Protein AF-A0A430R258-F1 (afdb_monomer_lite)

Organism: Thermus scotoductus (NCBI:txid37636)

Foldseek 3Di:
DDDDPPPPDPPDDPCPDPVNLLLQFDAAQVSHGFAFDDPVVLCVFLVQQVPDVLNQVLCVVVVQHNVNCVLQSWGFDDDPQKHRWTWTFDAGPVRTGGPWTKTADRPPGMPRDPDGIDTDGDDRDDDDDDDD

Radius of gyration: 19.94 Å; chains: 1; bounding box: 52×54×46 Å

Secondary structure (DSSP, 8-state):
-------------TT--HHHHHHHS-B-TTSPBPPBPPHHHHHHHHHHHHT-HHHHHHHHTTT--HHHHHHTT-EEE--SS-BSEEEEEEEPTTSPEEEEEEEE--TTT-BS-SSSEEESS-------PPP-

Sequence (132 aa):
MLGSSGTQEPGADPFDNPRFRDLLLPKGEDGTPLAPASEEVLKRLTSRLLRTPEAMGYLEGRGLDARAARRFYLGLEDTARATAALAYPVIGPDGIPVRRHLYYEVPGLTRDAPGKGWGKGRPTSYWAIPPF

pLDDT: mean 84.04, std 17.34, range [36.84, 98.38]

Structure (mmCIF, N/CA/C/O backbone):
data_AF-A0A430R258-F1
#
_entry.id   AF-A0A430R258-F1
#
loop_
_atom_site.group_PDB
_atom_site.id
_atom_site.type_symbol
_atom_site.label_atom_id
_atom_site.label_alt_id
_atom_site.label_comp_id
_atom_site.label_asym_id
_atom_site.label_entity_id
_atom_site.label_seq_id
_atom_site.pdbx_PDB_ins_code
_atom_site.Cartn_x
_atom_site.Cartn_y
_atom_site.Cartn_z
_atom_site.occupancy
_atom_site.B_iso_or_equiv
_atom_site.auth_seq_id
_atom_site.auth_comp_id
_atom_site.auth_asym_id
_atom_site.auth_atom_id
_atom_site.pdbx_PDB_model_num
ATOM 1 N N . MET A 1 1 ? 37.752 -41.033 -30.690 1.00 40.56 1 MET A N 1
ATOM 2 C CA . MET A 1 1 ? 37.020 -39.892 -31.276 1.00 40.56 1 MET A CA 1
ATOM 3 C C . MET A 1 1 ? 36.453 -39.081 -30.126 1.00 40.56 1 MET A C 1
ATOM 5 O O . MET A 1 1 ? 35.688 -39.631 -29.346 1.00 40.56 1 MET A O 1
ATOM 9 N N . LEU A 1 2 ? 36.921 -37.846 -29.954 1.00 40.50 2 LEU A N 1
ATOM 10 C CA . LEU A 1 2 ? 36.466 -36.920 -28.915 1.00 40.50 2 LEU A CA 1
ATOM 11 C C . LEU A 1 2 ? 35.163 -36.267 -29.393 1.00 40.50 2 LEU A C 1
ATOM 13 O O . LEU A 1 2 ? 35.152 -35.646 -30.453 1.00 40.50 2 LEU A O 1
ATOM 17 N N . GLY A 1 3 ? 34.070 -36.458 -28.652 1.00 39.97 3 GLY A N 1
ATOM 18 C CA . GLY A 1 3 ? 32.804 -35.771 -28.898 1.00 39.97 3 GLY A CA 1
ATOM 19 C C . GLY A 1 3 ? 32.869 -34.356 -28.334 1.00 39.97 3 GLY A C 1
ATOM 20 O O . GLY A 1 3 ? 33.099 -34.183 -27.139 1.00 39.97 3 GLY A O 1
ATOM 21 N N . SER A 1 4 ? 32.706 -33.357 -29.197 1.00 44.22 4 SER A N 1
ATOM 22 C CA . SER A 1 4 ? 32.644 -31.948 -28.818 1.00 44.22 4 SER A CA 1
ATOM 23 C C . SER A 1 4 ? 31.430 -31.677 -27.930 1.00 44.22 4 SER A C 1
ATOM 25 O O . SER A 1 4 ? 30.291 -31.765 -28.387 1.00 44.22 4 SER A O 1
ATOM 27 N N . SER A 1 5 ? 31.673 -31.298 -26.676 1.00 47.84 5 SER A N 1
ATOM 28 C CA . SER A 1 5 ? 30.686 -30.617 -25.840 1.00 47.84 5 SER A CA 1
ATOM 29 C C . SER A 1 5 ? 30.434 -29.232 -26.432 1.00 47.84 5 SER A C 1
ATOM 31 O O . SER A 1 5 ? 31.240 -28.321 -26.262 1.00 47.84 5 SER A O 1
ATOM 33 N N . GLY A 1 6 ? 29.344 -29.089 -27.184 1.00 45.47 6 GLY A N 1
ATOM 34 C CA . GLY A 1 6 ? 28.870 -27.790 -27.642 1.00 45.47 6 GLY A CA 1
ATOM 35 C C . GLY A 1 6 ? 28.381 -26.982 -26.447 1.00 45.47 6 GLY A C 1
ATOM 36 O O . GLY A 1 6 ? 27.323 -27.269 -25.894 1.00 45.47 6 GLY A O 1
ATOM 37 N N . THR A 1 7 ? 29.159 -25.988 -26.030 1.00 48.88 7 THR A N 1
ATOM 38 C CA . THR A 1 7 ? 28.712 -24.957 -25.097 1.00 48.88 7 THR A CA 1
ATOM 39 C C . THR A 1 7 ? 27.615 -24.164 -25.800 1.00 48.88 7 THR A C 1
ATOM 41 O O . THR A 1 7 ? 27.889 -23.399 -26.721 1.00 48.88 7 THR A O 1
ATOM 44 N N . GLN A 1 8 ? 26.358 -24.400 -25.431 1.00 48.34 8 GLN A N 1
ATOM 45 C CA . GLN A 1 8 ? 25.251 -23.564 -25.873 1.00 48.34 8 GLN A CA 1
ATOM 46 C C . GLN A 1 8 ? 25.442 -22.203 -25.199 1.00 48.34 8 GLN A C 1
ATOM 48 O O . GLN A 1 8 ? 25.270 -22.084 -23.986 1.00 48.34 8 GLN A O 1
ATOM 53 N N . GLU A 1 9 ? 25.888 -21.200 -25.956 1.00 52.41 9 GLU A N 1
ATOM 54 C CA . GLU A 1 9 ? 25.907 -19.829 -25.452 1.00 52.41 9 GLU A CA 1
ATOM 55 C C . GLU A 1 9 ? 24.483 -19.455 -25.017 1.00 52.41 9 GLU A C 1
ATOM 57 O O . GLU A 1 9 ? 23.529 -19.809 -25.723 1.00 52.41 9 GLU A O 1
ATOM 62 N N . PRO A 1 10 ? 24.298 -18.787 -23.864 1.00 57.53 10 PRO A N 1
ATOM 63 C CA . PRO A 1 10 ? 22.990 -18.273 -23.498 1.00 57.53 10 PRO A CA 1
ATOM 64 C C . PRO A 1 10 ? 22.556 -17.311 -24.605 1.00 57.53 10 PRO A C 1
ATOM 66 O O . PRO A 1 10 ? 23.138 -16.241 -24.779 1.00 57.53 10 PRO A O 1
ATOM 69 N N . GLY A 1 11 ? 21.573 -17.735 -25.402 1.00 56.59 11 GLY A N 1
ATOM 70 C CA . GLY A 1 11 ? 20.981 -16.899 -26.436 1.00 56.59 11 GLY A CA 1
ATOM 71 C C . GLY A 1 11 ? 20.527 -15.583 -25.814 1.00 56.59 11 GLY A C 1
ATOM 72 O O . GLY A 1 11 ? 20.034 -15.578 -24.685 1.00 56.59 11 GLY A O 1
ATOM 73 N N . ALA A 1 12 ? 20.741 -14.477 -26.531 1.00 64.19 12 ALA A N 1
ATOM 74 C CA . ALA A 1 12 ? 20.334 -13.150 -26.087 1.00 64.19 12 ALA A CA 1
ATOM 75 C C . ALA A 1 12 ? 18.894 -13.191 -25.554 1.00 64.19 12 ALA A C 1
ATOM 77 O O . ALA A 1 12 ? 18.010 -13.726 -26.228 1.00 64.19 12 ALA A O 1
ATOM 78 N N . ASP A 1 13 ? 18.683 -12.659 -24.347 1.00 64.38 13 ASP A N 1
ATOM 79 C CA . ASP A 1 13 ? 17.363 -12.611 -23.726 1.00 64.38 13 ASP A CA 1
ATOM 80 C C . ASP A 1 13 ? 16.399 -11.895 -24.693 1.00 64.38 13 ASP A C 1
ATOM 82 O O . ASP A 1 13 ? 16.605 -10.712 -24.984 1.00 64.38 13 ASP A O 1
ATOM 86 N N . PRO A 1 14 ? 15.361 -12.569 -25.228 1.00 58.94 14 PRO A N 1
ATOM 87 C CA . PRO A 1 14 ? 14.413 -11.944 -26.149 1.00 58.94 14 PRO A CA 1
ATOM 88 C C . PRO A 1 14 ? 13.643 -10.781 -25.498 1.00 58.94 14 PRO A C 1
ATOM 90 O O . PRO A 1 14 ? 13.036 -9.972 -26.206 1.00 58.94 14 PRO A O 1
ATOM 93 N N . PHE A 1 15 ? 13.691 -10.668 -24.165 1.00 59.12 15 PHE A N 1
ATOM 94 C CA . PHE A 1 15 ? 13.149 -9.563 -23.382 1.00 59.12 15 PHE A CA 1
ATOM 95 C C . PHE A 1 15 ? 14.150 -8.415 -23.165 1.00 59.12 15 PHE A C 1
ATOM 97 O O . PHE A 1 15 ? 13.743 -7.329 -22.742 1.00 59.12 15 PHE A O 1
ATOM 104 N N . ASP A 1 16 ? 15.425 -8.574 -23.541 1.00 66.75 16 ASP A N 1
ATOM 105 C CA . ASP A 1 16 ? 16.416 -7.492 -23.596 1.00 66.75 16 ASP A CA 1
ATOM 106 C C . ASP A 1 16 ? 16.269 -6.655 -24.882 1.00 66.75 16 ASP A C 1
ATOM 108 O O . ASP A 1 16 ? 17.203 -6.424 -25.650 1.00 66.75 16 ASP A O 1
ATOM 112 N N . ASN A 1 17 ? 15.045 -6.188 -25.137 1.00 66.06 17 ASN A N 1
ATOM 113 C CA . ASN A 1 17 ? 14.798 -5.143 -26.118 1.00 66.06 17 ASN A CA 1
ATOM 114 C C . ASN A 1 17 ? 14.606 -3.809 -25.381 1.00 66.06 17 ASN A C 1
ATOM 116 O O . ASN A 1 17 ? 13.706 -3.707 -24.536 1.00 66.06 17 ASN A O 1
ATOM 120 N N . PRO A 1 18 ? 15.350 -2.746 -25.737 1.00 69.56 18 PRO A N 1
ATOM 121 C CA . PRO A 1 18 ? 15.172 -1.418 -25.150 1.00 69.56 18 PRO A CA 1
ATOM 122 C C . PRO A 1 18 ? 13.722 -0.911 -25.201 1.00 69.56 18 PRO A C 1
ATOM 124 O O . PRO A 1 18 ? 13.260 -0.250 -24.272 1.00 69.56 18 PRO A O 1
ATOM 127 N N . ARG A 1 19 ? 12.969 -1.274 -26.250 1.00 66.62 19 ARG A N 1
ATOM 128 C CA . ARG A 1 19 ? 11.551 -0.920 -26.391 1.00 66.62 19 ARG A CA 1
ATOM 129 C C . ARG A 1 19 ? 10.667 -1.618 -25.356 1.00 66.62 19 ARG A C 1
ATOM 131 O O . ARG A 1 19 ? 9.717 -1.006 -24.881 1.00 66.62 19 ARG A O 1
ATOM 138 N N . PHE A 1 20 ? 10.953 -2.872 -25.003 1.00 70.88 20 PHE A N 1
ATOM 139 C CA . PHE A 1 20 ? 10.196 -3.584 -23.968 1.00 70.88 20 PHE A CA 1
ATOM 140 C C . PHE A 1 20 ? 10.538 -3.056 -22.577 1.00 70.88 20 PHE A C 1
ATOM 142 O O . PHE A 1 20 ? 9.632 -2.855 -21.774 1.00 70.88 20 PHE A O 1
ATOM 149 N N . ARG A 1 21 ? 11.809 -2.724 -22.319 1.00 70.81 21 ARG A N 1
ATOM 150 C CA . ARG A 1 21 ? 12.237 -2.121 -21.048 1.00 70.81 21 ARG A CA 1
ATOM 151 C C . ARG A 1 21 ? 11.484 -0.826 -20.738 1.00 70.81 21 ARG A C 1
ATOM 153 O O . ARG A 1 21 ? 10.976 -0.676 -19.633 1.00 70.81 21 ARG A O 1
ATOM 160 N N . ASP A 1 22 ? 11.331 0.064 -21.718 1.00 73.94 22 ASP A N 1
ATOM 161 C CA . ASP A 1 22 ? 10.589 1.322 -21.539 1.00 73.94 22 ASP A CA 1
ATOM 162 C C . ASP A 1 22 ? 9.078 1.119 -21.293 1.00 73.94 22 ASP A C 1
ATOM 164 O O . ASP A 1 22 ? 8.456 1.882 -20.551 1.00 73.94 22 ASP A O 1
ATOM 168 N N . LEU A 1 23 ? 8.477 0.073 -21.871 1.00 73.75 23 LEU A N 1
ATOM 169 C CA . LEU A 1 23 ? 7.062 -0.261 -21.651 1.00 73.75 23 LEU A CA 1
ATOM 170 C C . LEU A 1 23 ? 6.788 -0.807 -20.243 1.00 73.75 23 LEU A C 1
ATOM 172 O O . LEU A 1 23 ? 5.666 -0.688 -19.754 1.00 73.75 23 LEU A O 1
ATOM 176 N N . LEU A 1 24 ? 7.795 -1.401 -19.600 1.00 75.75 24 LEU A N 1
ATOM 177 C CA . LEU A 1 24 ? 7.674 -1.987 -18.264 1.00 75.75 24 LEU A CA 1
ATOM 178 C C . LEU A 1 24 ? 7.862 -0.963 -17.140 1.00 75.75 24 LEU A C 1
ATOM 180 O O . LEU A 1 24 ? 7.496 -1.240 -15.999 1.00 75.75 24 LEU A O 1
ATOM 184 N N . LEU A 1 25 ? 8.413 0.217 -17.437 1.00 80.25 25 LEU A N 1
ATOM 185 C CA . LEU A 1 25 ? 8.616 1.256 -16.434 1.00 80.25 25 LEU A CA 1
ATOM 186 C C . LEU A 1 25 ? 7.277 1.900 -16.048 1.00 80.25 25 LEU A C 1
ATOM 188 O O . LEU A 1 25 ? 6.569 2.425 -16.913 1.00 80.25 25 LEU A O 1
ATOM 192 N N . PRO A 1 26 ? 6.919 1.929 -14.751 1.00 83.69 26 PRO A N 1
ATOM 193 C CA . PRO A 1 26 ? 5.773 2.694 -14.291 1.00 83.69 26 PRO A CA 1
ATOM 194 C C . PRO A 1 26 ? 5.948 4.177 -14.630 1.00 83.69 26 PRO A C 1
ATOM 196 O O . PRO A 1 26 ? 6.923 4.805 -14.218 1.00 83.69 26 PRO A O 1
ATOM 199 N N . LYS A 1 27 ? 4.986 4.742 -15.362 1.00 85.31 27 LYS A N 1
ATOM 200 C CA . LYS A 1 27 ? 5.015 6.138 -15.813 1.00 85.31 27 LYS A CA 1
ATOM 201 C C . LYS A 1 27 ? 4.003 7.010 -15.073 1.00 85.31 27 LYS A C 1
ATOM 203 O O . LYS A 1 27 ? 2.954 6.531 -14.623 1.00 85.31 27 LYS A O 1
ATOM 208 N N . GLY A 1 28 ? 4.353 8.286 -14.933 1.00 82.25 28 GLY A N 1
ATOM 209 C CA . GLY A 1 28 ? 3.472 9.355 -14.478 1.00 82.25 28 GLY A CA 1
ATOM 210 C C . GLY A 1 28 ? 2.424 9.735 -15.527 1.00 82.25 28 GLY A C 1
ATOM 211 O O . GLY A 1 28 ? 2.326 9.133 -16.596 1.00 82.25 28 GLY A O 1
ATOM 212 N N . GLU A 1 29 ? 1.609 10.743 -15.220 1.00 81.12 29 GLU A N 1
ATOM 213 C CA . GLU A 1 29 ? 0.581 11.249 -16.149 1.00 81.12 29 GLU A CA 1
ATOM 214 C C . GLU A 1 29 ? 1.172 11.950 -17.378 1.00 81.12 29 GLU A C 1
ATOM 216 O O . GLU A 1 29 ? 0.564 11.939 -18.446 1.00 81.12 29 GLU A O 1
ATOM 221 N N . ASP A 1 30 ? 2.371 12.501 -17.228 1.00 83.75 30 ASP A N 1
ATOM 222 C CA . ASP A 1 30 ? 3.200 13.122 -18.262 1.00 83.75 30 ASP A CA 1
ATOM 223 C C . ASP A 1 30 ? 3.963 12.097 -19.125 1.00 83.75 30 ASP A C 1
ATOM 225 O O . ASP A 1 30 ? 4.669 12.473 -20.057 1.00 83.75 30 ASP A O 1
ATOM 229 N N . GLY A 1 31 ? 3.830 10.801 -18.826 1.00 80.50 31 GLY A N 1
ATOM 230 C CA . GLY A 1 31 ? 4.534 9.727 -19.521 1.00 80.50 31 GLY A CA 1
ATOM 231 C C . GLY A 1 31 ? 5.994 9.552 -19.099 1.00 80.50 31 GLY A C 1
ATOM 232 O O . GLY A 1 31 ? 6.669 8.684 -19.655 1.00 80.50 31 GLY A O 1
ATOM 233 N N . THR A 1 32 ? 6.487 10.315 -18.117 1.00 86.25 32 THR A N 1
ATOM 234 C CA . THR A 1 32 ? 7.860 10.161 -17.625 1.00 86.25 32 THR A CA 1
ATOM 235 C C . THR A 1 32 ? 7.962 8.979 -16.651 1.00 86.25 32 THR A C 1
ATOM 237 O O . THR A 1 32 ? 7.010 8.706 -15.909 1.00 86.25 32 THR A O 1
ATOM 240 N N . PRO A 1 33 ? 9.081 8.228 -16.645 1.00 86.69 33 PRO A N 1
ATOM 241 C CA . PRO A 1 33 ? 9.303 7.169 -15.667 1.00 86.69 33 PRO A CA 1
ATOM 242 C C . PRO A 1 33 ? 9.266 7.700 -14.233 1.00 86.69 33 PRO A C 1
ATOM 244 O O . PRO A 1 33 ? 9.857 8.732 -13.911 1.00 86.69 33 PRO A O 1
ATOM 247 N N . LEU A 1 34 ? 8.586 6.974 -13.351 1.00 89.12 34 LEU A N 1
ATOM 248 C CA . LEU A 1 34 ? 8.494 7.334 -11.944 1.00 89.12 34 LEU A CA 1
ATOM 249 C C . LEU A 1 34 ? 9.816 7.066 -11.224 1.00 89.12 34 LEU A C 1
ATOM 251 O O . LEU A 1 34 ? 10.408 5.997 -11.350 1.00 89.12 34 LEU A O 1
ATOM 255 N N . ALA A 1 35 ? 10.236 8.022 -10.399 1.00 91.38 35 ALA A N 1
ATOM 256 C CA . ALA A 1 35 ? 11.391 7.847 -9.529 1.00 91.38 35 ALA A CA 1
ATOM 257 C C . ALA A 1 35 ? 11.137 6.771 -8.446 1.00 91.38 35 ALA A C 1
ATOM 259 O O . ALA A 1 35 ? 9.978 6.556 -8.055 1.00 91.38 35 ALA A O 1
ATOM 260 N N . PRO A 1 36 ? 12.202 6.160 -7.895 1.00 93.12 36 PRO A N 1
ATOM 261 C CA . PRO A 1 36 ? 12.106 5.262 -6.747 1.00 93.12 36 PRO A CA 1
ATOM 262 C C . PRO A 1 36 ? 11.416 5.911 -5.543 1.00 93.12 36 PRO A C 1
ATOM 264 O O . PRO A 1 36 ? 11.578 7.108 -5.271 1.00 93.12 36 PRO A O 1
ATOM 267 N N . ALA A 1 37 ? 10.636 5.119 -4.810 1.00 93.69 37 ALA A N 1
ATOM 268 C CA . ALA A 1 37 ? 10.008 5.541 -3.568 1.00 93.69 37 ALA A CA 1
ATOM 269 C C . ALA A 1 37 ? 11.060 5.841 -2.493 1.00 93.69 37 ALA A C 1
ATOM 271 O O . ALA A 1 37 ? 12.096 5.188 -2.399 1.00 93.69 37 ALA A O 1
ATOM 272 N N . SER A 1 38 ? 10.772 6.825 -1.641 1.00 95.06 38 SER A N 1
ATOM 273 C CA . SER A 1 3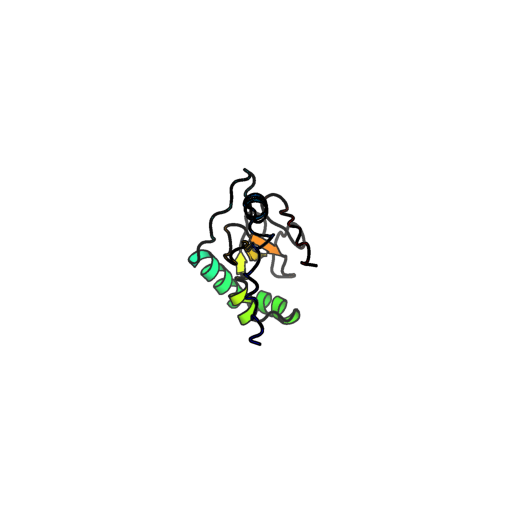8 ? 11.621 7.110 -0.484 1.00 95.06 38 SER A CA 1
ATOM 274 C C . SER A 1 38 ? 11.493 5.990 0.546 1.00 95.06 38 SER A C 1
ATOM 276 O O . SER A 1 38 ? 10.391 5.716 1.027 1.00 95.06 38 SER A O 1
ATOM 278 N N . GLU A 1 39 ? 12.620 5.388 0.927 1.00 94.81 39 GLU A N 1
ATOM 279 C CA . GLU A 1 39 ? 12.662 4.323 1.934 1.00 94.81 39 GLU A CA 1
ATOM 280 C C . GLU A 1 39 ? 12.078 4.778 3.280 1.00 94.81 39 GLU A C 1
ATOM 282 O O . GLU A 1 39 ? 11.343 4.032 3.923 1.00 94.81 39 GLU A O 1
ATOM 287 N N . GLU A 1 40 ? 12.337 6.025 3.675 1.00 96.56 40 GLU A N 1
ATOM 288 C CA . GLU A 1 40 ? 11.804 6.607 4.909 1.00 96.56 40 GLU A CA 1
ATOM 289 C C . GLU A 1 40 ? 10.274 6.703 4.880 1.00 96.56 40 GLU A C 1
ATOM 291 O O . GLU A 1 40 ? 9.591 6.347 5.843 1.00 96.56 40 GLU A O 1
ATOM 296 N N . VAL A 1 41 ? 9.712 7.114 3.738 1.00 95.44 41 VAL A N 1
ATOM 297 C CA . VAL A 1 41 ? 8.257 7.156 3.553 1.00 95.44 41 VAL A CA 1
ATOM 298 C C . VAL A 1 41 ? 7.672 5.751 3.649 1.00 95.44 41 VAL A C 1
ATOM 300 O O . VAL A 1 41 ? 6.714 5.556 4.396 1.00 95.44 41 VAL A O 1
ATOM 303 N N . LEU A 1 42 ? 8.262 4.767 2.963 1.00 96.50 42 LEU A N 1
ATOM 304 C CA . LEU A 1 42 ? 7.801 3.378 3.021 1.00 96.50 42 LEU A CA 1
ATOM 305 C C . LEU A 1 42 ? 7.855 2.836 4.453 1.00 96.50 42 LEU A C 1
ATOM 307 O O . LEU A 1 42 ? 6.861 2.317 4.953 1.00 96.50 42 LEU A O 1
ATOM 311 N N . LYS A 1 43 ? 8.974 3.028 5.162 1.00 97.00 43 LYS A N 1
ATOM 312 C CA . LYS A 1 43 ? 9.127 2.610 6.563 1.00 97.00 43 LYS A CA 1
ATOM 313 C C . LYS A 1 43 ? 8.072 3.234 7.463 1.00 97.00 43 LYS A C 1
ATOM 315 O O . LYS A 1 43 ? 7.503 2.530 8.300 1.00 97.00 43 LYS A O 1
ATOM 320 N N . ARG A 1 44 ? 7.782 4.524 7.290 1.00 97.88 44 ARG A N 1
ATOM 321 C CA . ARG A 1 44 ? 6.747 5.231 8.051 1.00 97.88 44 ARG A CA 1
ATOM 322 C C . ARG A 1 44 ? 5.360 4.636 7.802 1.00 97.88 44 ARG A C 1
ATOM 324 O O . ARG A 1 44 ? 4.646 4.362 8.766 1.00 97.88 44 ARG A O 1
ATOM 331 N N . LEU A 1 45 ? 4.983 4.422 6.540 1.00 98.06 45 LEU A N 1
ATOM 332 C CA . LEU A 1 45 ? 3.674 3.864 6.176 1.00 98.06 45 LEU A CA 1
ATOM 333 C C . LEU A 1 45 ? 3.515 2.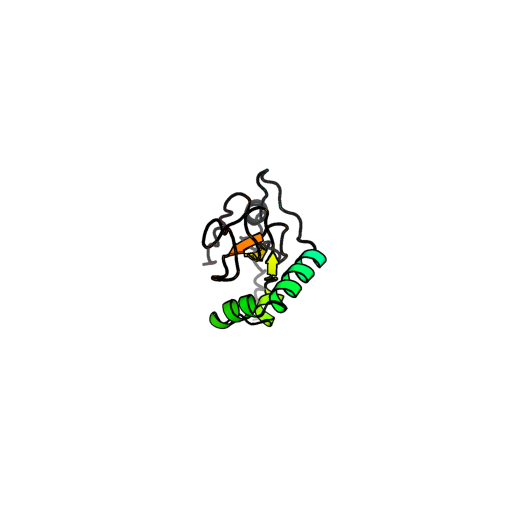422 6.683 1.00 98.06 45 LEU A C 1
ATOM 335 O O . LEU A 1 45 ? 2.495 2.102 7.296 1.00 98.06 45 LEU A O 1
ATOM 339 N N . THR A 1 46 ? 4.539 1.582 6.509 1.00 98.12 46 THR A N 1
ATOM 340 C CA . THR A 1 46 ? 4.561 0.203 7.019 1.00 98.12 46 THR A CA 1
ATOM 341 C C . THR A 1 46 ? 4.495 0.175 8.540 1.00 98.12 46 THR A C 1
ATOM 343 O O . THR A 1 46 ? 3.731 -0.589 9.122 1.00 98.12 46 THR A O 1
ATOM 346 N N . SER A 1 47 ? 5.251 1.039 9.219 1.00 98.12 47 SER A N 1
ATOM 347 C CA . SER A 1 47 ? 5.222 1.123 10.683 1.00 98.12 47 SER A CA 1
ATOM 348 C C . SER A 1 47 ? 3.856 1.553 11.204 1.00 98.12 47 SER A C 1
ATOM 350 O O . SER A 1 47 ? 3.425 1.053 12.240 1.00 98.12 47 SER A O 1
ATOM 352 N N . ARG A 1 48 ? 3.164 2.454 10.495 1.00 98.38 48 ARG A N 1
ATOM 353 C CA . ARG A 1 48 ? 1.784 2.825 10.821 1.00 98.38 48 ARG A CA 1
ATOM 354 C C . ARG A 1 48 ? 0.852 1.623 10.686 1.00 98.38 48 ARG A C 1
ATOM 356 O O . ARG A 1 48 ? 0.146 1.335 11.641 1.00 98.38 48 ARG A O 1
ATOM 363 N N . LEU A 1 49 ? 0.906 0.898 9.566 1.00 98.31 49 LEU A N 1
ATOM 364 C CA . LEU A 1 49 ? 0.105 -0.314 9.351 1.00 98.31 49 LEU A CA 1
ATOM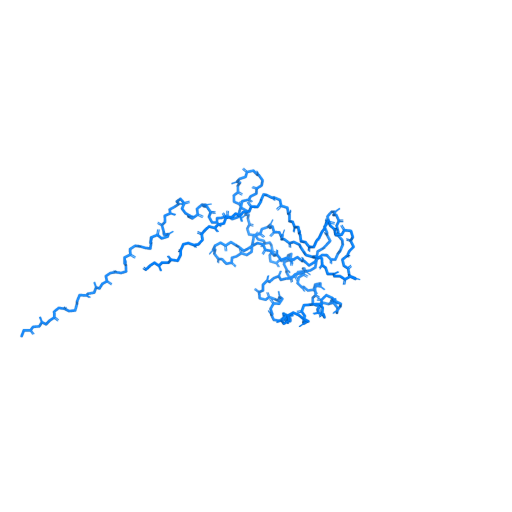 365 C C . LEU A 1 49 ? 0.300 -1.339 10.476 1.00 98.31 49 LEU A C 1
ATOM 367 O O . LEU A 1 49 ? -0.670 -1.773 11.085 1.00 98.31 49 LEU A O 1
ATOM 371 N N . LEU A 1 50 ? 1.552 -1.669 10.801 1.00 98.19 50 LEU A N 1
ATOM 372 C CA . LEU A 1 50 ? 1.882 -2.666 11.826 1.00 98.19 50 LEU A CA 1
ATOM 373 C C . LEU A 1 50 ? 1.441 -2.268 13.244 1.00 98.19 50 LEU A C 1
ATOM 375 O O . LEU A 1 50 ? 1.368 -3.123 14.122 1.00 98.19 50 LEU A O 1
ATOM 379 N N . ARG A 1 51 ? 1.183 -0.978 13.487 1.00 98.25 51 ARG A N 1
ATOM 380 C CA . ARG A 1 51 ? 0.704 -0.443 14.770 1.00 98.25 51 ARG A CA 1
ATOM 381 C C . ARG A 1 51 ? -0.813 -0.252 14.812 1.00 98.25 51 ARG A C 1
ATOM 383 O O . ARG A 1 51 ? -1.310 0.242 15.818 1.00 98.25 51 ARG A O 1
ATOM 390 N N . THR A 1 52 ? -1.537 -0.610 13.753 1.00 98.38 52 THR A N 1
ATOM 391 C CA . THR A 1 52 ? -2.999 -0.503 13.673 1.00 98.38 52 THR A CA 1
ATOM 392 C C . THR A 1 52 ? -3.607 -1.909 13.660 1.00 98.38 52 THR A C 1
ATOM 394 O O . THR A 1 52 ? -3.652 -2.53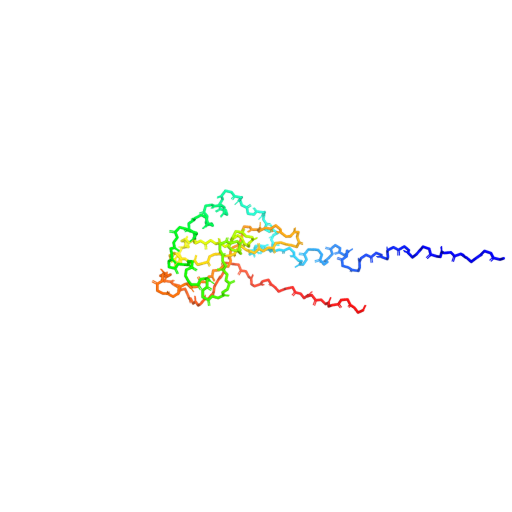9 12.598 1.00 98.38 52 THR A O 1
ATOM 397 N N . PRO A 1 53 ? -4.058 -2.431 14.819 1.00 97.62 5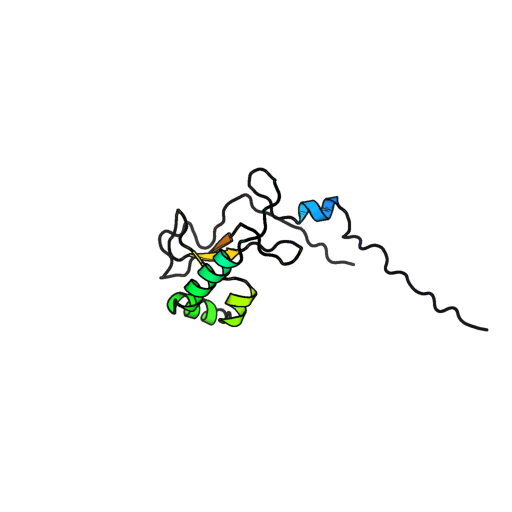3 PRO A N 1
ATOM 398 C CA . PRO A 1 53 ? -4.558 -3.799 14.943 1.00 97.62 53 PRO A CA 1
ATOM 399 C C . PRO A 1 53 ? -5.721 -4.117 14.004 1.00 97.62 53 PRO A C 1
ATOM 401 O O . PRO A 1 53 ? -5.781 -5.214 13.466 1.00 97.62 53 PRO A O 1
ATOM 404 N N . GLU A 1 54 ? -6.613 -3.162 13.752 1.00 97.69 54 GLU A N 1
ATOM 405 C CA . GLU A 1 54 ? -7.767 -3.330 12.866 1.00 97.69 54 GLU A CA 1
ATOM 406 C C . GLU A 1 54 ? -7.328 -3.600 11.421 1.00 97.69 54 GLU A C 1
ATOM 408 O O . GLU A 1 54 ? -7.871 -4.473 10.743 1.00 97.69 54 GLU A O 1
ATOM 413 N N . ALA A 1 55 ? -6.298 -2.887 10.959 1.00 97.50 55 ALA A N 1
ATOM 414 C CA . ALA A 1 55 ? -5.729 -3.087 9.632 1.00 97.50 55 ALA A CA 1
ATOM 415 C C . ALA A 1 55 ? -4.966 -4.411 9.537 1.00 97.50 55 ALA A C 1
ATOM 417 O O . ALA A 1 55 ? -5.088 -5.121 8.539 1.00 97.50 55 ALA A O 1
ATOM 418 N N . MET A 1 56 ? -4.209 -4.767 10.578 1.00 98.19 56 MET A N 1
ATOM 419 C CA . MET A 1 56 ? -3.507 -6.049 10.622 1.00 98.19 56 MET A CA 1
ATOM 420 C C . MET A 1 56 ? -4.477 -7.227 10.680 1.00 98.19 56 MET A C 1
ATOM 422 O O . MET A 1 56 ? -4.324 -8.152 9.893 1.00 98.19 56 MET A O 1
ATOM 426 N N . GLY A 1 57 ? -5.533 -7.158 11.491 1.00 98.00 57 GLY A N 1
ATOM 427 C CA . GLY A 1 57 ? -6.568 -8.192 11.539 1.00 98.00 57 GLY A CA 1
ATOM 428 C C . GLY A 1 57 ? -7.272 -8.374 10.191 1.00 98.00 57 GLY A C 1
ATOM 429 O O . GLY A 1 57 ? -7.553 -9.498 9.772 1.00 98.00 57 GLY A O 1
ATOM 430 N N . TYR A 1 58 ? -7.486 -7.283 9.450 1.00 97.06 58 TYR A N 1
ATOM 431 C CA . TYR A 1 58 ? -8.008 -7.350 8.085 1.00 97.06 58 TYR A CA 1
ATOM 432 C C . TYR A 1 58 ? -7.071 -8.089 7.111 1.00 97.06 58 TYR A C 1
ATOM 434 O O . TYR A 1 58 ? -7.547 -8.845 6.254 1.00 97.06 58 TYR A O 1
ATOM 442 N N . LEU A 1 59 ? -5.756 -7.873 7.219 1.00 97.06 59 LEU A N 1
ATOM 443 C CA . LEU A 1 59 ? -4.743 -8.542 6.396 1.00 97.06 59 LEU A CA 1
ATOM 444 C C . LEU A 1 59 ? -4.552 -10.010 6.795 1.00 97.06 59 LEU A C 1
ATOM 446 O O . LEU A 1 59 ? -4.517 -10.884 5.928 1.00 97.06 59 LEU A O 1
ATOM 450 N N . GLU A 1 60 ? -4.511 -10.299 8.091 1.00 97.38 60 GLU A N 1
ATOM 451 C CA . GLU A 1 60 ? -4.353 -11.651 8.629 1.00 97.38 60 GLU A CA 1
ATOM 452 C C . GLU A 1 60 ? -5.530 -12.546 8.239 1.00 97.38 60 GLU A C 1
ATOM 454 O O . GLU A 1 60 ? -5.322 -13.682 7.812 1.00 97.38 60 GLU A O 1
ATOM 459 N N . GLY A 1 61 ? -6.756 -12.008 8.230 1.00 96.88 61 GLY A N 1
ATOM 460 C CA . GLY A 1 61 ? -7.934 -12.697 7.690 1.00 96.88 61 GLY A CA 1
ATOM 461 C C . GLY A 1 61 ? -7.832 -13.065 6.200 1.00 96.88 61 GLY A C 1
ATOM 462 O O . GLY A 1 61 ? -8.665 -13.815 5.695 1.00 96.88 61 GLY A O 1
ATOM 463 N N . ARG A 1 62 ? -6.819 -12.557 5.485 1.00 95.12 62 ARG A N 1
ATOM 464 C CA . ARG A 1 62 ? -6.483 -12.872 4.082 1.00 95.12 62 ARG A CA 1
ATOM 465 C C . ARG A 1 62 ? -5.164 -13.636 3.939 1.00 95.12 62 ARG A C 1
ATOM 467 O O . ARG A 1 62 ? -4.677 -13.794 2.823 1.00 95.12 62 ARG A O 1
ATOM 474 N N . GLY A 1 63 ? -4.579 -14.096 5.044 1.00 96.50 63 GLY A N 1
ATOM 475 C CA . GLY A 1 63 ? -3.298 -14.802 5.050 1.00 96.50 63 GLY A CA 1
ATOM 476 C C . GLY A 1 63 ? -2.080 -13.897 4.846 1.00 96.50 63 GLY A C 1
ATOM 477 O O . GLY A 1 63 ? -1.011 -14.389 4.493 1.00 96.50 63 GLY A O 1
ATOM 478 N N . LEU A 1 64 ? -2.224 -12.583 5.045 1.00 96.62 64 LEU A N 1
ATOM 479 C CA . LEU A 1 64 ? -1.126 -11.622 4.962 1.00 96.62 64 LEU A CA 1
ATOM 480 C C . LEU A 1 64 ? -0.702 -11.210 6.372 1.00 96.62 64 LEU A C 1
ATOM 482 O O . LEU A 1 64 ? -1.400 -10.464 7.051 1.00 96.62 64 LEU A O 1
ATOM 486 N N . ASP A 1 65 ? 0.456 -11.699 6.802 1.00 97.25 65 ASP A N 1
ATOM 487 C CA . ASP A 1 65 ? 1.028 -11.399 8.112 1.00 97.25 65 ASP A CA 1
ATOM 488 C C . ASP A 1 65 ? 1.955 -10.164 8.080 1.00 97.25 65 ASP A C 1
ATOM 490 O O . ASP A 1 65 ? 2.206 -9.535 7.045 1.00 97.25 65 ASP A O 1
ATOM 494 N N . ALA A 1 66 ? 2.526 -9.819 9.237 1.00 97.25 66 ALA A N 1
ATOM 495 C CA . ALA A 1 66 ? 3.480 -8.717 9.355 1.00 97.25 66 ALA A CA 1
ATOM 496 C C . ALA A 1 66 ? 4.730 -8.892 8.468 1.00 97.25 66 ALA A C 1
ATOM 498 O O . ALA A 1 66 ? 5.337 -7.902 8.044 1.00 97.25 66 ALA A O 1
ATOM 499 N N . ARG A 1 67 ? 5.135 -10.135 8.174 1.00 97.62 67 ARG A N 1
ATOM 500 C CA . ARG A 1 67 ? 6.262 -10.419 7.280 1.00 97.62 67 ARG A CA 1
ATOM 501 C C . ARG A 1 67 ? 5.892 -10.074 5.841 1.00 97.62 67 ARG A C 1
ATOM 503 O O . ARG A 1 67 ? 6.693 -9.426 5.167 1.00 97.62 67 ARG A O 1
ATOM 510 N N . ALA A 1 68 ? 4.700 -10.454 5.386 1.00 96.00 68 ALA A N 1
ATOM 511 C CA . ALA A 1 68 ? 4.176 -10.085 4.077 1.00 96.00 68 ALA A CA 1
ATOM 512 C C . ALA A 1 68 ? 4.041 -8.562 3.948 1.00 96.00 68 ALA A C 1
ATOM 514 O O . ALA A 1 68 ? 4.531 -7.992 2.974 1.00 96.00 68 ALA A O 1
ATOM 515 N N . ALA A 1 69 ? 3.489 -7.893 4.967 1.00 96.38 69 ALA A N 1
ATOM 516 C CA . ALA A 1 69 ? 3.363 -6.437 4.984 1.00 96.38 69 ALA A CA 1
ATOM 517 C C . ALA A 1 69 ? 4.715 -5.733 4.795 1.00 96.38 69 ALA A C 1
ATOM 519 O O . ALA A 1 69 ? 4.841 -4.838 3.964 1.00 96.38 69 ALA A O 1
ATOM 520 N N . ARG A 1 70 ? 5.761 -6.183 5.499 1.00 96.38 70 ARG A N 1
ATOM 521 C CA . ARG A 1 70 ? 7.120 -5.641 5.338 1.00 96.38 70 ARG A CA 1
ATOM 522 C C . ARG A 1 70 ? 7.722 -5.965 3.974 1.00 96.38 70 ARG A C 1
ATOM 524 O O . ARG A 1 70 ? 8.309 -5.084 3.358 1.00 96.38 70 ARG A O 1
ATOM 531 N N . ARG A 1 71 ? 7.582 -7.212 3.511 1.00 94.25 71 ARG A N 1
ATOM 532 C CA . ARG A 1 71 ? 8.163 -7.686 2.244 1.00 94.25 71 ARG A CA 1
ATOM 533 C C . ARG A 1 71 ? 7.608 -6.938 1.035 1.00 94.25 71 ARG A C 1
ATOM 535 O O . ARG A 1 71 ? 8.354 -6.673 0.103 1.00 94.25 71 ARG A O 1
ATOM 542 N N . PHE A 1 72 ? 6.317 -6.625 1.058 1.00 93.88 72 PHE A N 1
ATOM 543 C CA . PHE A 1 72 ? 5.626 -5.937 -0.032 1.00 93.88 72 PHE A CA 1
ATOM 544 C C . PHE A 1 72 ? 5.407 -4.446 0.236 1.00 93.88 72 PHE A C 1
ATOM 546 O O . PHE A 1 72 ? 4.677 -3.798 -0.508 1.00 93.88 72 PHE A O 1
ATOM 553 N N . TYR A 1 73 ? 6.045 -3.897 1.276 1.00 96.44 73 TYR A N 1
ATOM 554 C CA . TYR A 1 73 ? 5.952 -2.481 1.640 1.00 96.44 73 TYR A CA 1
ATOM 555 C C . TYR A 1 73 ? 4.503 -1.987 1.798 1.00 96.44 73 TYR A C 1
ATOM 557 O O . TYR A 1 73 ? 4.182 -0.853 1.441 1.00 96.44 73 TYR A O 1
ATOM 565 N N . LEU A 1 74 ? 3.619 -2.849 2.312 1.00 97.69 74 LEU A N 1
ATOM 566 C CA . LEU A 1 74 ? 2.243 -2.472 2.611 1.00 97.69 74 LEU A CA 1
ATOM 567 C C . LEU A 1 74 ? 2.241 -1.445 3.741 1.00 97.69 74 LEU A C 1
ATOM 569 O O . LEU A 1 74 ? 2.987 -1.576 4.712 1.00 97.69 74 LEU A O 1
ATOM 573 N N . GLY A 1 75 ? 1.363 -0.455 3.644 1.00 97.88 75 GLY A N 1
ATOM 574 C CA . GLY A 1 75 ? 1.272 0.615 4.624 1.00 97.88 75 GLY A CA 1
ATOM 575 C C . GLY A 1 75 ? -0.138 1.161 4.796 1.00 97.88 75 GLY A C 1
ATOM 576 O O . GLY A 1 75 ? -1.069 0.748 4.113 1.00 97.88 75 GLY A O 1
ATOM 577 N N . LEU A 1 76 ? -0.290 2.113 5.714 1.00 97.94 76 LEU A N 1
ATOM 578 C CA . LEU A 1 76 ? -1.501 2.927 5.832 1.00 97.94 76 LEU A CA 1
ATOM 579 C C . LEU A 1 76 ? -1.181 4.374 5.487 1.00 97.94 76 LEU A C 1
ATOM 581 O O . LEU A 1 76 ? -0.266 4.959 6.071 1.00 97.94 76 LEU A O 1
ATOM 585 N N . GLU A 1 77 ? -1.954 4.961 4.582 1.00 97.12 77 GLU A N 1
ATOM 586 C CA . GLU A 1 77 ? -1.780 6.346 4.150 1.00 97.12 77 GLU A CA 1
ATOM 587 C C . GLU A 1 77 ? -3.088 7.136 4.269 1.00 97.12 77 GLU A C 1
ATOM 589 O O . GLU A 1 77 ? -4.178 6.616 4.022 1.00 97.12 77 GLU A O 1
ATOM 594 N N . ASP A 1 78 ? -2.962 8.415 4.629 1.00 96.62 78 ASP A N 1
ATOM 595 C CA . ASP A 1 78 ? -4.033 9.389 4.443 1.00 96.62 78 ASP A CA 1
ATOM 596 C C . ASP A 1 78 ? -3.801 10.082 3.104 1.00 96.62 78 ASP A C 1
ATOM 598 O O . ASP A 1 78 ? -2.763 10.699 2.859 1.00 96.62 78 ASP A O 1
ATOM 602 N N . THR A 1 79 ? -4.770 9.944 2.215 1.00 93.12 79 THR A N 1
ATOM 603 C CA . THR A 1 79 ? -4.757 10.578 0.902 1.00 93.12 79 THR A CA 1
ATOM 604 C C . THR A 1 79 ? -5.559 11.876 0.952 1.00 93.12 79 THR A C 1
ATOM 606 O O . THR A 1 79 ? -6.257 12.162 1.918 1.00 93.12 79 THR A O 1
ATOM 609 N N . ALA A 1 80 ? -5.543 12.645 -0.137 1.00 90.69 80 ALA A N 1
ATOM 610 C CA . ALA A 1 80 ? -6.399 13.827 -0.254 1.00 90.69 80 ALA A CA 1
ATOM 611 C C . ALA A 1 80 ? -7.909 13.509 -0.201 1.00 90.69 80 ALA A C 1
ATOM 613 O O . ALA A 1 80 ? -8.707 14.426 -0.058 1.00 90.69 80 ALA A O 1
ATOM 614 N N . ARG A 1 81 ? -8.303 12.240 -0.389 1.00 88.62 81 ARG A N 1
ATOM 615 C CA . ARG A 1 81 ? -9.711 11.826 -0.492 1.00 88.62 81 ARG A CA 1
ATOM 616 C C . ARG A 1 81 ? -10.166 10.882 0.611 1.00 88.62 81 ARG A C 1
ATOM 618 O O . ARG A 1 81 ? -11.350 10.848 0.876 1.00 88.62 81 ARG A O 1
ATOM 625 N N . ALA A 1 82 ? -9.251 10.122 1.206 1.00 95.12 82 ALA A N 1
ATOM 626 C CA . ALA A 1 82 ? -9.571 9.044 2.131 1.00 95.12 82 ALA A CA 1
ATOM 627 C C . ALA A 1 82 ? -8.535 8.951 3.249 1.00 95.12 82 ALA A C 1
ATOM 629 O O . ALA A 1 82 ? -7.346 9.176 3.007 1.00 95.12 82 ALA A O 1
ATOM 630 N N . THR A 1 83 ? -8.979 8.559 4.441 1.00 96.88 83 THR A N 1
ATOM 631 C CA . THR A 1 83 ? -8.112 8.354 5.615 1.00 96.88 83 THR A CA 1
ATOM 632 C C . THR A 1 83 ? -7.916 6.875 5.906 1.00 96.88 83 THR A C 1
ATOM 634 O O . THR A 1 83 ? -8.825 6.081 5.669 1.00 96.88 83 THR A O 1
ATOM 637 N N . ALA A 1 84 ? -6.736 6.514 6.418 1.00 96.81 84 ALA A N 1
ATOM 638 C CA . ALA A 1 84 ? -6.358 5.143 6.761 1.00 96.81 84 ALA A CA 1
ATOM 639 C C . ALA A 1 84 ? -6.620 4.130 5.626 1.00 96.81 84 ALA A C 1
ATOM 641 O O . ALA A 1 84 ? -7.182 3.056 5.846 1.00 96.81 84 ALA A O 1
ATOM 642 N N . ALA A 1 85 ? -6.231 4.478 4.398 1.00 97.88 85 ALA A N 1
ATOM 643 C CA . ALA A 1 85 ? -6.307 3.567 3.261 1.00 97.88 85 ALA A CA 1
ATOM 644 C C . ALA A 1 85 ? -5.118 2.600 3.275 1.00 97.88 85 ALA A C 1
ATOM 646 O O . ALA A 1 85 ? -3.985 3.019 3.534 1.00 97.88 85 ALA A O 1
ATOM 647 N N . LEU A 1 86 ? -5.358 1.327 2.949 1.00 97.94 86 LEU A N 1
ATOM 648 C CA . LEU A 1 86 ? -4.282 0.363 2.728 1.00 97.94 86 LEU A CA 1
ATOM 649 C C . LEU A 1 86 ? -3.525 0.769 1.465 1.00 97.94 86 LEU A C 1
ATOM 651 O O . LEU A 1 86 ? -4.076 0.723 0.369 1.00 97.94 86 LEU A O 1
ATOM 655 N N . ALA A 1 87 ? -2.275 1.176 1.628 1.00 97.25 87 ALA A N 1
ATOM 656 C CA . ALA A 1 87 ? -1.397 1.602 0.555 1.00 97.25 87 ALA A CA 1
ATOM 657 C C . ALA A 1 87 ? -0.450 0.463 0.169 1.00 97.25 87 ALA A C 1
ATOM 659 O O . ALA A 1 87 ? 0.158 -0.172 1.031 1.00 97.25 87 ALA A O 1
ATOM 660 N N . TYR A 1 88 ? -0.299 0.235 -1.131 1.00 93.94 88 TYR A N 1
ATOM 661 C CA . TYR A 1 88 ? 0.669 -0.702 -1.690 1.00 93.94 88 TYR A CA 1
ATOM 662 C C . TYR A 1 88 ? 1.388 -0.027 -2.860 1.00 93.94 88 TYR A C 1
ATOM 664 O O . TYR A 1 88 ? 0.729 0.462 -3.787 1.00 93.94 88 TYR A O 1
ATOM 672 N N . PRO A 1 89 ? 2.726 0.095 -2.812 1.00 94.62 89 PRO A N 1
ATOM 673 C CA . PRO A 1 89 ? 3.453 0.783 -3.861 1.00 94.62 89 PRO A CA 1
ATOM 674 C C . PRO A 1 89 ? 3.439 -0.034 -5.150 1.00 94.62 89 PRO A C 1
ATOM 676 O O . PRO A 1 89 ? 3.457 -1.265 -5.139 1.00 94.62 89 PRO A O 1
ATOM 679 N N . VAL A 1 90 ? 3.447 0.665 -6.279 1.00 91.88 90 VAL A N 1
ATOM 680 C CA . VAL A 1 90 ? 3.728 0.041 -7.570 1.00 91.88 90 VAL A CA 1
ATOM 681 C C . VAL A 1 90 ? 5.196 -0.376 -7.580 1.00 91.88 90 VAL A C 1
ATOM 683 O O . VAL A 1 90 ? 6.068 0.399 -7.186 1.00 91.88 90 VAL A O 1
ATOM 686 N N . ILE A 1 91 ? 5.461 -1.599 -8.029 1.00 89.31 91 ILE A N 1
ATOM 687 C CA . ILE A 1 91 ? 6.808 -2.163 -8.103 1.00 89.31 91 ILE A CA 1
ATOM 688 C C . ILE A 1 91 ? 7.318 -2.032 -9.539 1.00 89.31 91 ILE A C 1
ATOM 690 O O . ILE A 1 91 ? 6.604 -2.373 -10.484 1.00 89.31 91 ILE A O 1
ATOM 694 N N . GLY A 1 92 ? 8.522 -1.485 -9.694 1.00 86.31 92 GLY A N 1
ATOM 695 C CA . GLY A 1 92 ? 9.223 -1.412 -10.970 1.00 86.31 92 GLY A CA 1
ATOM 696 C C . GLY A 1 92 ? 9.720 -2.785 -11.445 1.00 86.31 92 GLY A C 1
ATOM 697 O O . GLY A 1 92 ? 9.724 -3.749 -10.678 1.00 86.31 92 GLY A O 1
ATOM 698 N N . PRO A 1 93 ? 10.162 -2.898 -12.709 1.00 81.56 93 PRO A N 1
ATOM 699 C CA . PRO A 1 93 ? 10.680 -4.153 -13.265 1.00 81.56 93 PRO A CA 1
ATOM 700 C C . PRO A 1 93 ? 11.962 -4.649 -12.575 1.00 81.56 93 PRO A C 1
ATOM 702 O O . PRO A 1 93 ? 12.294 -5.826 -12.660 1.00 81.56 93 PRO A O 1
ATOM 705 N N . ASP A 1 94 ? 12.663 -3.766 -11.869 1.00 83.19 94 ASP A N 1
ATOM 706 C CA . ASP A 1 94 ? 13.829 -4.049 -11.029 1.00 83.19 94 ASP A CA 1
ATOM 707 C C . ASP A 1 94 ? 13.462 -4.540 -9.615 1.00 83.19 94 ASP A C 1
ATOM 709 O O . ASP A 1 94 ? 14.342 -4.798 -8.794 1.00 83.19 94 ASP A O 1
ATOM 713 N N . GLY A 1 95 ? 12.168 -4.669 -9.306 1.00 84.94 95 GLY A N 1
ATOM 714 C CA . GLY A 1 95 ? 11.685 -5.020 -7.973 1.00 84.94 95 GLY A CA 1
ATOM 715 C C . GLY A 1 95 ? 11.692 -3.851 -6.984 1.00 84.94 95 GLY A C 1
ATOM 716 O O . GLY A 1 95 ? 11.368 -4.053 -5.812 1.00 84.94 95 GLY A O 1
ATOM 717 N N . ILE A 1 96 ? 12.026 -2.633 -7.427 1.00 90.12 96 ILE A N 1
ATOM 718 C CA . ILE A 1 96 ? 12.105 -1.452 -6.568 1.00 90.12 96 ILE A CA 1
ATOM 719 C C . ILE A 1 96 ? 10.745 -0.734 -6.554 1.00 90.12 96 ILE A C 1
ATOM 721 O O . ILE A 1 96 ? 10.172 -0.452 -7.611 1.00 90.12 96 ILE A O 1
ATOM 725 N N . PRO A 1 97 ? 10.188 -0.402 -5.376 1.00 93.12 97 PRO A N 1
ATOM 726 C CA . PRO A 1 97 ? 8.978 0.408 -5.291 1.00 93.12 97 PRO A CA 1
ATOM 727 C C . PRO A 1 97 ? 9.184 1.799 -5.910 1.00 93.12 97 PRO A C 1
ATOM 729 O O . PRO A 1 97 ? 10.166 2.476 -5.606 1.00 93.12 97 PRO A O 1
ATOM 732 N N . VAL A 1 98 ? 8.236 2.271 -6.720 1.00 93.12 98 VAL A N 1
ATOM 733 C CA . VAL A 1 98 ? 8.249 3.630 -7.296 1.00 93.12 98 VAL A CA 1
ATOM 734 C C . VAL A 1 98 ? 7.341 4.587 -6.518 1.00 93.12 98 VAL A C 1
ATOM 736 O O . VAL A 1 98 ? 6.515 4.166 -5.710 1.00 93.12 98 VAL A O 1
ATOM 739 N N . ARG A 1 99 ? 7.449 5.902 -6.765 1.00 91.56 99 ARG A N 1
ATOM 740 C CA . ARG A 1 99 ? 6.648 6.966 -6.108 1.00 91.56 99 ARG A CA 1
ATOM 741 C C . ARG A 1 99 ? 5.179 7.007 -6.551 1.00 91.56 99 ARG A C 1
ATOM 743 O O . ARG A 1 99 ? 4.646 8.058 -6.901 1.00 91.56 99 ARG A O 1
ATOM 750 N N . ARG A 1 100 ? 4.504 5.864 -6.511 1.00 91.81 100 ARG A N 1
ATOM 751 C CA . ARG A 1 100 ? 3.082 5.702 -6.796 1.00 91.81 100 ARG A CA 1
ATOM 752 C C . ARG A 1 100 ? 2.539 4.561 -5.958 1.00 91.81 100 ARG A C 1
ATOM 754 O O . ARG A 1 100 ? 3.113 3.479 -5.947 1.00 91.81 100 ARG A O 1
ATOM 761 N N . HIS A 1 101 ? 1.411 4.809 -5.310 1.00 93.38 101 HIS A N 1
ATOM 762 C CA . HIS A 1 101 ? 0.687 3.797 -4.560 1.00 93.38 101 HIS A CA 1
ATOM 763 C C . HIS A 1 101 ? -0.657 3.543 -5.216 1.00 93.38 101 HIS A C 1
ATOM 765 O O . HIS A 1 101 ? -1.289 4.439 -5.793 1.00 93.38 101 HIS A O 1
ATOM 771 N N . LEU A 1 102 ? -1.068 2.296 -5.110 1.00 93.56 102 LEU A N 1
ATOM 772 C CA . LEU A 1 102 ? -2.451 1.915 -5.208 1.00 93.56 102 LEU A CA 1
ATOM 773 C C . LEU A 1 102 ? -3.000 1.807 -3.785 1.00 93.56 102 LEU A C 1
ATOM 775 O O . LEU A 1 102 ? -2.266 1.594 -2.817 1.00 93.56 102 LEU A O 1
A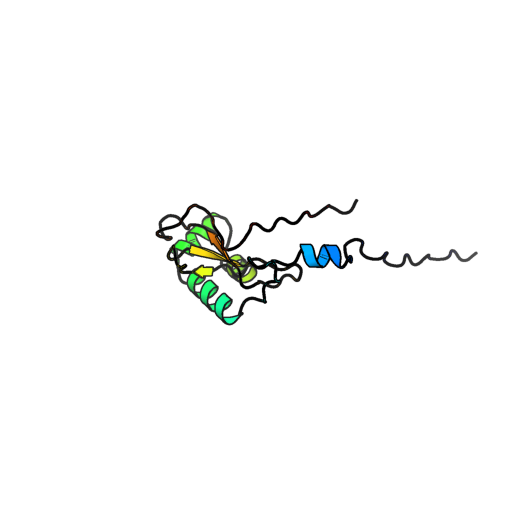TOM 779 N N . TYR A 1 103 ? -4.300 2.002 -3.675 1.00 96.12 103 TYR A N 1
ATOM 780 C CA . TYR A 1 103 ? -5.010 2.099 -2.420 1.00 96.12 103 TYR A CA 1
ATOM 781 C C . TYR A 1 103 ? -6.151 1.104 -2.402 1.00 96.12 103 TYR A C 1
ATOM 783 O O . TYR A 1 103 ? -6.746 0.806 -3.442 1.00 96.12 103 TYR A O 1
ATOM 791 N N . TYR A 1 104 ? -6.441 0.590 -1.217 1.00 96.38 104 TYR A N 1
ATOM 792 C CA . TYR A 1 104 ? -7.551 -0.308 -0.980 1.00 96.38 104 TYR A CA 1
ATOM 793 C C . TYR A 1 104 ? -8.278 0.083 0.304 1.00 96.38 104 TYR A C 1
ATOM 795 O O . TYR A 1 104 ? -7.667 0.535 1.277 1.00 96.38 104 TYR A O 1
ATOM 803 N N . GLU A 1 105 ? -9.592 -0.084 0.294 1.00 97.31 105 GLU A N 1
ATOM 804 C CA . GLU A 1 105 ? -10.440 0.158 1.451 1.00 97.31 105 GLU A CA 1
ATOM 805 C C . GLU A 1 105 ? -10.294 -0.978 2.471 1.00 97.31 105 GLU A C 1
ATOM 807 O O . GLU A 1 105 ? -10.514 -2.151 2.158 1.00 97.31 105 GLU A O 1
ATOM 812 N N . VAL A 1 106 ? -9.971 -0.625 3.714 1.00 96.94 106 VAL A N 1
ATOM 813 C CA . VAL A 1 106 ? -10.104 -1.512 4.871 1.00 96.94 106 VAL A CA 1
ATOM 814 C C . VAL A 1 106 ? -11.485 -1.260 5.494 1.00 96.94 106 VAL A C 1
ATOM 816 O O . VAL A 1 106 ? -11.687 -0.197 6.088 1.00 96.94 106 VAL A O 1
ATOM 819 N N . PRO A 1 107 ? -12.450 -2.195 5.378 1.00 95.38 107 PRO A N 1
ATOM 820 C CA . PRO A 1 107 ? -13.803 -2.013 5.891 1.00 95.38 107 PRO A CA 1
ATOM 821 C C . PRO A 1 107 ? -13.807 -1.702 7.388 1.00 95.38 107 PRO A C 1
ATOM 823 O O . PRO A 1 107 ? -13.143 -2.382 8.169 1.00 95.38 107 PRO A O 1
ATOM 826 N N . GLY A 1 108 ? -14.560 -0.675 7.781 1.00 94.94 108 GLY A N 1
ATOM 827 C CA . GLY A 1 108 ? -14.658 -0.224 9.173 1.00 94.94 108 GLY A CA 1
ATOM 828 C C . GLY A 1 108 ? -13.476 0.618 9.673 1.00 94.94 108 GLY A C 1
ATOM 829 O O . GLY A 1 108 ? -13.565 1.160 10.770 1.00 94.94 108 GLY A O 1
ATOM 830 N N . LEU A 1 109 ? -12.408 0.775 8.880 1.00 97.12 109 LEU A N 1
ATOM 831 C CA . LEU A 1 109 ? -11.244 1.601 9.220 1.00 97.12 109 LEU A CA 1
ATOM 832 C C . LEU A 1 109 ? -11.060 2.768 8.246 1.00 97.12 109 LEU A C 1
ATOM 834 O O . LEU A 1 109 ? -10.893 3.913 8.668 1.00 97.12 109 LEU A O 1
ATOM 838 N N . THR A 1 110 ? -11.072 2.489 6.943 1.00 97.69 110 THR A N 1
ATOM 839 C CA . THR A 1 110 ? -10.903 3.518 5.918 1.00 97.69 110 THR A CA 1
ATOM 840 C C . THR A 1 110 ? -12.153 4.389 5.849 1.00 97.69 110 THR A C 1
ATOM 842 O O . THR A 1 110 ? -13.269 3.879 5.780 1.00 97.69 110 THR A O 1
ATOM 845 N N . ARG A 1 111 ? -11.970 5.712 5.827 1.00 97.31 111 ARG A N 1
ATOM 846 C CA . ARG A 1 111 ? -13.072 6.670 5.625 1.00 97.31 111 ARG A CA 1
ATOM 847 C C . ARG A 1 111 ? -12.931 7.383 4.294 1.00 97.31 111 ARG A C 1
ATOM 849 O O . ARG A 1 111 ? -11.806 7.628 3.858 1.00 97.31 111 ARG A O 1
ATOM 856 N N . ASP A 1 112 ? -14.074 7.714 3.697 1.00 96.31 112 ASP A N 1
ATOM 857 C CA . ASP A 1 112 ? -14.190 8.482 2.451 1.00 96.31 112 ASP A CA 1
ATOM 858 C C . ASP A 1 112 ? -13.516 7.806 1.240 1.00 96.31 112 ASP A C 1
ATOM 860 O O . ASP A 1 112 ? -13.076 8.450 0.286 1.00 96.31 112 ASP A O 1
ATOM 864 N N . ALA A 1 113 ? -13.431 6.471 1.268 1.00 94.19 113 ALA A N 1
ATOM 865 C CA . ALA A 1 113 ? -12.899 5.689 0.160 1.00 94.19 113 ALA A CA 1
ATOM 866 C C . ALA A 1 113 ? -13.715 5.949 -1.126 1.00 94.19 113 ALA A C 1
ATOM 868 O O . ALA A 1 113 ? -14.934 5.772 -1.122 1.00 94.19 113 ALA A O 1
ATOM 869 N N . PRO A 1 114 ? -13.072 6.298 -2.258 1.00 91.62 114 PRO A N 1
ATOM 870 C CA . PRO A 1 114 ? -13.762 6.456 -3.544 1.00 91.62 114 PRO A CA 1
ATOM 871 C C . PRO A 1 114 ? -14.384 5.156 -4.082 1.00 91.62 114 PRO A C 1
ATOM 873 O O . PRO A 1 114 ? -15.173 5.182 -5.022 1.00 91.62 114 PRO A O 1
ATOM 876 N N . GLY A 1 115 ? -13.968 4.017 -3.534 1.00 91.94 115 GLY A N 1
ATOM 877 C CA . GLY A 1 115 ? -14.384 2.669 -3.892 1.00 91.94 115 GLY A CA 1
ATOM 878 C C . GLY A 1 115 ? -13.433 1.652 -3.261 1.00 91.94 115 GLY A C 1
ATOM 879 O O . GLY A 1 115 ? -12.494 2.031 -2.563 1.00 91.94 115 GLY A O 1
ATOM 880 N N . LYS A 1 116 ? -13.629 0.360 -3.555 1.00 91.75 116 LYS A N 1
ATOM 881 C CA . LYS A 1 116 ? -12.821 -0.719 -2.955 1.00 91.75 116 LYS A CA 1
ATOM 882 C C . LYS A 1 116 ? -11.325 -0.577 -3.219 1.00 91.75 116 LYS A C 1
ATOM 884 O O . LYS A 1 116 ? -10.528 -0.875 -2.340 1.00 91.75 116 LYS A O 1
ATOM 889 N N . GLY A 1 117 ? -10.947 -0.132 -4.416 1.00 92.06 117 GLY A N 1
ATOM 890 C CA . GLY A 1 117 ? -9.558 0.113 -4.781 1.00 92.06 117 GLY A CA 1
ATOM 891 C C . GLY A 1 117 ? -9.432 1.279 -5.751 1.00 92.06 117 GLY A C 1
ATOM 892 O O . GLY A 1 117 ? -10.291 1.476 -6.610 1.00 92.06 117 GLY A O 1
ATOM 893 N N . TRP A 1 118 ? -8.376 2.072 -5.595 1.00 92.75 118 TRP A N 1
ATOM 894 C CA . TRP A 1 118 ? -8.112 3.238 -6.437 1.00 92.75 118 TRP A CA 1
ATOM 895 C C . TRP A 1 118 ? -6.617 3.551 -6.501 1.00 92.75 118 TRP A C 1
ATOM 897 O O . TRP A 1 118 ? -5.812 3.022 -5.744 1.00 92.75 118 TRP A O 1
ATOM 907 N N . GLY A 1 119 ? -6.220 4.433 -7.411 1.00 88.94 119 GLY A N 1
ATOM 908 C CA . GLY A 1 119 ? -4.836 4.864 -7.559 1.00 88.94 119 GLY A CA 1
ATOM 909 C C . GLY A 1 119 ? -4.761 6.172 -8.328 1.00 88.94 119 GLY A C 1
ATOM 910 O O . GLY A 1 119 ? -5.701 6.544 -9.027 1.00 88.94 119 GLY A O 1
ATOM 911 N N . LYS A 1 120 ? -3.645 6.887 -8.186 1.00 83.50 120 LYS A N 1
ATOM 912 C CA . LYS A 1 120 ? -3.357 8.064 -9.021 1.00 83.50 120 LYS A CA 1
ATOM 913 C C . LYS A 1 120 ? -2.764 7.628 -10.355 1.00 83.50 120 LYS A C 1
ATOM 915 O O . LYS A 1 120 ? -2.161 6.558 -10.415 1.00 83.50 120 LYS A O 1
ATOM 920 N N . GLY A 1 121 ? -2.870 8.467 -11.381 1.00 78.94 121 GLY A N 1
ATOM 921 C CA . GLY A 1 121 ? -2.290 8.223 -12.700 1.00 78.94 121 GLY A CA 1
ATOM 922 C C . GLY A 1 121 ? -3.068 7.225 -13.559 1.00 78.94 121 GLY A C 1
ATOM 923 O O . GLY A 1 121 ? -4.046 6.615 -13.128 1.00 78.94 121 GLY A O 1
ATOM 924 N N . ARG A 1 122 ? -2.610 7.044 -14.800 1.00 72.12 122 ARG A N 1
ATOM 925 C CA . ARG A 1 122 ? -3.264 6.164 -15.779 1.00 72.12 122 ARG A CA 1
ATOM 926 C C . ARG A 1 122 ? -3.036 4.683 -15.458 1.00 72.12 122 ARG A C 1
ATOM 928 O O . ARG A 1 122 ? -1.970 4.348 -14.932 1.00 72.12 122 ARG A O 1
ATOM 935 N N . PRO A 1 123 ? -3.994 3.788 -15.760 1.00 69.94 123 PRO A N 1
ATOM 936 C CA . PRO A 1 123 ? -3.768 2.351 -15.665 1.00 69.94 123 PRO A CA 1
ATOM 937 C C . PRO A 1 123 ? -2.542 1.956 -16.488 1.00 69.94 123 PRO A C 1
ATOM 939 O O . PRO A 1 123 ? -2.467 2.265 -17.677 1.00 69.94 123 PRO A O 1
ATOM 942 N N . THR A 1 124 ? -1.583 1.284 -15.860 1.00 64.81 124 THR A N 1
ATOM 943 C CA . THR A 1 124 ? -0.433 0.713 -16.563 1.00 64.81 124 THR A CA 1
ATOM 944 C C . THR A 1 124 ? -0.743 -0.755 -16.810 1.00 64.81 124 THR A C 1
ATOM 946 O O . THR A 1 124 ? -0.923 -1.508 -15.857 1.00 64.81 124 THR A O 1
ATOM 949 N N . SER A 1 125 ? -0.857 -1.154 -18.074 1.00 59.81 125 SER A N 1
ATOM 950 C CA . SER A 1 125 ? -1.020 -2.559 -18.459 1.00 59.81 125 SER A CA 1
ATOM 951 C C . SER A 1 125 ? 0.287 -3.039 -19.072 1.00 59.81 125 SER A C 1
ATOM 953 O O . SER A 1 125 ? 0.756 -2.436 -20.035 1.00 59.81 125 SER A O 1
ATOM 955 N N . TYR A 1 126 ? 0.866 -4.103 -18.526 1.00 55.75 126 TYR A N 1
ATOM 956 C CA . TYR A 1 126 ? 1.977 -4.817 -19.147 1.00 55.75 126 TYR A CA 1
ATOM 957 C C . TYR A 1 126 ? 1.509 -6.219 -19.533 1.00 55.75 126 TYR A C 1
ATOM 959 O O . TYR A 1 126 ? 0.752 -6.857 -18.803 1.00 55.75 126 TYR A O 1
ATOM 967 N N . TRP A 1 127 ? 1.946 -6.687 -20.698 1.00 51.38 127 TRP A N 1
ATOM 968 C CA . TRP A 1 127 ? 1.706 -8.051 -21.151 1.00 51.38 127 TRP A CA 1
ATOM 969 C C . TRP A 1 127 ? 2.955 -8.872 -20.853 1.00 51.38 127 TRP A C 1
ATOM 971 O O . TRP A 1 127 ? 4.013 -8.608 -21.420 1.00 51.38 127 TRP A O 1
ATOM 981 N N . ALA A 1 128 ? 2.837 -9.855 -19.964 1.00 51.88 128 ALA A N 1
ATOM 982 C CA . ALA A 1 128 ? 3.828 -10.915 -19.845 1.00 51.88 128 ALA A CA 1
ATOM 983 C C . ALA A 1 128 ? 3.429 -12.027 -20.824 1.00 51.88 128 ALA A C 1
ATOM 985 O O . ALA A 1 128 ? 2.411 -12.689 -20.626 1.00 51.88 128 ALA A O 1
ATOM 986 N N . ILE A 1 129 ? 4.188 -12.196 -21.906 1.00 50.88 129 ILE A N 1
ATOM 987 C CA . ILE A 1 129 ? 4.043 -13.355 -22.795 1.00 50.88 129 ILE A CA 1
ATOM 988 C C . ILE A 1 129 ? 4.936 -14.455 -22.205 1.00 50.88 129 ILE A C 1
ATOM 990 O O . ILE A 1 129 ? 6.132 -14.203 -22.042 1.00 50.88 129 ILE A O 1
ATOM 994 N N . PRO A 1 130 ? 4.400 -15.634 -21.836 1.00 36.84 130 PRO A N 1
ATOM 995 C CA . PRO A 1 130 ? 5.229 -16.730 -21.347 1.00 36.84 130 PRO A CA 1
ATOM 996 C C . PRO A 1 130 ? 6.259 -17.127 -22.416 1.00 36.84 130 PRO A C 1
ATOM 998 O O . PRO A 1 130 ? 5.894 -17.166 -23.594 1.00 36.84 130 PRO A O 1
ATOM 1001 N N . PRO A 1 131 ? 7.516 -17.429 -22.046 1.00 51.97 131 PRO A N 1
ATOM 1002 C CA . PRO A 1 131 ? 8.454 -18.030 -22.984 1.00 51.97 131 PRO A CA 1
ATOM 1003 C C . PRO A 1 131 ? 7.916 -19.407 -23.402 1.00 51.97 131 PRO A C 1
ATOM 1005 O O . PRO A 1 131 ? 7.505 -20.192 -22.545 1.00 51.97 131 PRO A O 1
ATOM 1008 N N . PHE A 1 132 ? 7.862 -19.652 -24.712 1.00 52.62 132 PHE A N 1
ATOM 1009 C CA . PHE A 1 132 ? 7.560 -20.966 -25.288 1.00 52.62 132 PHE A CA 1
ATOM 1010 C C . PHE A 1 132 ? 8.781 -21.880 -25.183 1.00 52.62 132 PHE A C 1
ATOM 1012 O O . PHE A 1 132 ? 9.905 -21.358 -25.377 1.00 52.62 132 PHE A O 1
#